Protein AF-A0A225DFT2-F1 (afdb_monomer_lite)

Organism: NCBI:txid1908690

Structure (mmCIF, N/CA/C/O backbone):
data_AF-A0A225DFT2-F1
#
_entry.id   AF-A0A225DFT2-F1
#
loop_
_atom_site.group_PDB
_atom_site.id
_atom_site.type_symbol
_atom_site.label_atom_id
_atom_site.label_alt_id
_atom_site.label_comp_id
_atom_site.label_asym_id
_atom_site.label_entity_id
_atom_site.label_seq_id
_atom_site.pdbx_PDB_ins_code
_atom_site.Cartn_x
_atom_site.Cartn_y
_atom_site.Cartn_z
_atom_site.occupancy
_atom_site.B_iso_or_equiv
_atom_site.auth_seq_id
_atom_site.auth_comp_id
_atom_site.auth_asym_id
_atom_site.auth_atom_id
_atom_site.pdbx_PDB_model_num
ATOM 1 N N . MET A 1 1 ? 4.418 -10.298 25.920 1.00 79.69 1 MET A N 1
ATOM 2 C CA . MET A 1 1 ? 3.046 -10.024 25.432 1.00 79.69 1 MET A CA 1
ATOM 3 C C . MET A 1 1 ? 2.788 -8.530 25.581 1.00 79.69 1 MET A C 1
ATOM 5 O O . MET A 1 1 ? 3.196 -7.982 26.597 1.00 79.69 1 MET A O 1
ATOM 9 N N . VAL A 1 2 ? 2.195 -7.865 24.587 1.00 86.06 2 VAL A N 1
ATOM 10 C CA . VAL A 1 2 ? 1.911 -6.415 24.652 1.00 86.06 2 VAL A CA 1
ATOM 11 C C . VAL A 1 2 ? 0.663 -6.163 25.524 1.00 86.06 2 VAL A C 1
ATOM 13 O O . VAL A 1 2 ? -0.322 -6.884 25.349 1.00 86.06 2 VAL A O 1
ATOM 16 N N . PRO A 1 3 ? 0.660 -5.182 26.450 1.00 94.25 3 PRO A N 1
ATOM 17 C CA . PRO A 1 3 ? -0.501 -4.884 27.296 1.00 94.25 3 PRO A CA 1
ATOM 18 C C . PRO A 1 3 ? -1.740 -4.411 26.515 1.00 94.25 3 PRO A C 1
ATOM 20 O O . PRO A 1 3 ? -1.631 -3.656 25.551 1.00 94.25 3 PRO A O 1
ATOM 23 N N . LYS A 1 4 ? -2.945 -4.772 26.985 1.00 91.56 4 LYS A N 1
ATOM 24 C CA . LYS A 1 4 ? -4.223 -4.345 26.369 1.00 91.56 4 LYS A CA 1
ATOM 25 C C . LYS A 1 4 ? -4.386 -2.822 26.317 1.00 91.56 4 LYS A C 1
ATOM 27 O O . LYS A 1 4 ? -4.905 -2.285 25.342 1.00 91.56 4 LYS A O 1
ATOM 32 N N . GLU A 1 5 ? -3.910 -2.121 27.343 1.00 95.38 5 GLU A N 1
ATOM 33 C CA . GLU A 1 5 ? -3.968 -0.657 27.418 1.00 95.38 5 GLU A CA 1
ATOM 34 C C . GLU A 1 5 ? -3.187 0.017 26.277 1.00 95.38 5 GLU A C 1
ATOM 36 O O . GLU A 1 5 ? -3.595 1.065 25.777 1.00 95.38 5 GLU A O 1
ATOM 41 N N . THR A 1 6 ? -2.099 -0.603 25.808 1.00 95.06 6 THR A N 1
ATOM 42 C CA . THR A 1 6 ? -1.314 -0.098 24.676 1.00 95.06 6 THR A CA 1
ATOM 43 C C . THR A 1 6 ? -2.154 -0.065 23.399 1.00 95.06 6 THR A C 1
ATOM 45 O O . THR A 1 6 ? -2.174 0.951 22.706 1.00 95.06 6 THR A O 1
ATOM 48 N N . PHE A 1 7 ? -2.920 -1.125 23.122 1.00 94.06 7 PHE A N 1
ATOM 49 C CA . PHE A 1 7 ? -3.835 -1.166 21.976 1.00 94.06 7 PHE A CA 1
ATOM 50 C C . PHE A 1 7 ? -5.005 -0.186 22.123 1.00 94.06 7 PHE A C 1
ATOM 52 O O . PHE A 1 7 ? -5.417 0.427 21.137 1.00 94.06 7 PHE A O 1
ATOM 59 N N . ALA A 1 8 ? -5.504 0.032 23.344 1.00 94.88 8 ALA A N 1
ATOM 60 C CA . ALA A 1 8 ? -6.536 1.035 23.605 1.00 94.88 8 ALA A CA 1
ATOM 61 C C . ALA A 1 8 ? -6.032 2.464 23.322 1.00 94.88 8 ALA A C 1
ATOM 63 O O . ALA A 1 8 ? -6.720 3.245 22.665 1.00 94.88 8 ALA A O 1
ATOM 64 N N . LYS A 1 9 ? -4.802 2.796 23.742 1.00 96.50 9 LY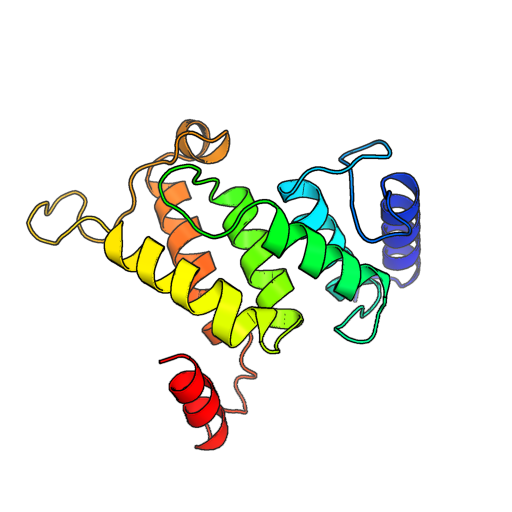S A N 1
ATOM 65 C CA . LYS A 1 9 ? -4.163 4.091 23.443 1.00 96.50 9 LYS A CA 1
ATOM 66 C C . LYS A 1 9 ? -3.913 4.276 21.945 1.00 96.50 9 LYS A C 1
ATOM 68 O O . LYS A 1 9 ? -4.207 5.345 21.419 1.00 96.50 9 LYS A O 1
ATOM 73 N N . ALA A 1 10 ? -3.440 3.236 21.257 1.00 95.88 10 ALA A N 1
ATOM 74 C CA . ALA A 1 10 ? -3.272 3.259 19.803 1.00 95.88 10 ALA A CA 1
ATOM 75 C C . ALA A 1 10 ? -4.611 3.480 19.078 1.00 95.88 10 ALA A C 1
ATOM 77 O O . ALA A 1 10 ? -4.694 4.300 18.169 1.00 95.88 10 ALA A O 1
ATOM 78 N N . SER A 1 11 ? -5.678 2.816 19.530 1.00 96.00 11 SER A N 1
ATOM 79 C CA . SER A 1 11 ? -7.028 2.995 18.980 1.00 96.00 11 SER A CA 1
ATOM 80 C C . SER A 1 11 ? -7.527 4.425 19.172 1.00 96.00 11 SER A C 1
ATOM 82 O O . SER A 1 11 ? -7.991 5.032 18.215 1.00 96.00 11 SER A O 1
ATOM 84 N N . LYS A 1 12 ? -7.340 4.998 20.370 1.00 97.19 12 LYS A N 1
ATOM 85 C CA . LYS A 1 12 ? -7.696 6.394 20.661 1.00 97.19 12 LYS A CA 1
ATOM 86 C C . LYS A 1 12 ? -6.927 7.382 19.780 1.00 97.19 12 LYS A C 1
ATOM 88 O O . LYS A 1 12 ? -7.487 8.387 19.353 1.00 97.19 12 LYS A O 1
ATOM 93 N N . PHE A 1 13 ? -5.652 7.110 19.501 1.00 97.88 13 PHE A N 1
ATOM 94 C CA . PHE A 1 13 ? -4.878 7.918 18.562 1.00 97.88 13 PHE A CA 1
ATOM 95 C C . PHE A 1 13 ? -5.453 7.833 17.143 1.00 97.88 13 PHE A C 1
ATOM 97 O O . PHE A 1 13 ? -5.727 8.869 16.541 1.00 97.88 13 PHE A O 1
ATOM 104 N N . LEU A 1 14 ? -5.722 6.623 16.642 1.00 97.69 14 LEU A N 1
ATOM 105 C CA . LEU A 1 14 ? -6.368 6.422 15.340 1.00 97.69 14 LEU A CA 1
ATOM 106 C C . LEU A 1 14 ? -7.730 7.126 15.267 1.00 97.69 14 LEU A C 1
ATOM 108 O O . LEU A 1 14 ? -8.034 7.747 14.254 1.00 97.69 14 LEU A O 1
ATOM 112 N N . ASP A 1 15 ? -8.509 7.114 16.353 1.00 97.56 15 ASP A N 1
ATOM 113 C CA . ASP A 1 15 ? -9.778 7.842 16.438 1.00 97.56 15 ASP A CA 1
ATOM 114 C C . ASP A 1 15 ? -9.600 9.362 16.323 1.00 97.56 15 ASP A C 1
ATOM 116 O O . ASP A 1 15 ? -10.474 10.043 15.792 1.00 97.56 15 ASP A O 1
ATOM 120 N N . SER A 1 16 ? -8.473 9.898 16.800 1.00 98.00 16 SER A N 1
ATOM 121 C CA . SER A 1 16 ? -8.189 11.338 16.785 1.00 98.00 16 SER A CA 1
ATOM 122 C C . SER A 1 16 ? -7.697 11.868 15.437 1.00 98.00 16 SER A C 1
ATOM 124 O O . SER A 1 16 ? -7.794 13.067 15.187 1.00 98.00 16 SER A O 1
ATOM 126 N N . VAL A 1 17 ? -7.185 10.994 14.564 1.00 98.31 17 VAL A N 1
ATOM 127 C CA . VAL A 1 17 ? -6.653 11.368 13.239 1.00 98.31 17 VAL A CA 1
ATOM 128 C C . VAL A 1 17 ? -7.513 10.860 12.077 1.00 98.31 17 VAL A C 1
ATOM 130 O O . VAL A 1 17 ? -7.177 11.098 10.913 1.00 98.31 17 VAL A O 1
ATOM 133 N N . GLN A 1 18 ? -8.621 10.167 12.363 1.00 97.81 18 GLN A N 1
ATOM 134 C CA . GLN A 1 18 ? -9.507 9.633 11.331 1.00 97.81 18 GLN A CA 1
ATOM 135 C C . GLN A 1 18 ? -10.489 10.671 10.776 1.00 97.81 18 GLN A C 1
ATOM 137 O O . GLN A 1 18 ? -10.926 11.597 11.457 1.00 97.81 18 GLN A O 1
ATOM 142 N N . THR A 1 19 ? -10.918 10.443 9.540 1.00 97.38 19 THR A N 1
ATOM 143 C CA . THR A 1 19 ? -12.050 11.106 8.887 1.00 97.38 19 THR A CA 1
ATOM 144 C C . THR A 1 19 ? -12.964 10.059 8.240 1.00 97.38 19 THR A C 1
ATOM 146 O O . THR A 1 19 ? -12.718 8.849 8.315 1.00 97.38 19 THR A O 1
ATOM 149 N N . GLY A 1 20 ? -14.085 10.495 7.657 1.00 93.06 20 GLY A N 1
ATOM 150 C CA . GLY A 1 20 ? -14.980 9.602 6.914 1.00 93.06 20 GLY A CA 1
ATOM 151 C C . GLY A 1 20 ? -15.636 8.501 7.759 1.00 93.06 20 GLY A C 1
ATOM 152 O O . GLY A 1 20 ? -16.033 7.481 7.197 1.00 93.06 20 GLY A O 1
ATOM 153 N N . SER A 1 21 ? -15.766 8.712 9.074 1.00 92.38 21 SER A N 1
ATOM 154 C CA . SER A 1 21 ? -16.238 7.716 10.053 1.00 92.38 21 SER A CA 1
ATOM 155 C C . SER A 1 21 ? -15.292 6.518 10.213 1.00 92.38 21 SER A C 1
ATOM 157 O O . SER A 1 21 ? -15.734 5.382 10.355 1.00 92.38 21 SER A O 1
ATOM 159 N N . GLY A 1 22 ? -13.981 6.775 10.173 1.00 92.94 22 GLY A N 1
ATOM 160 C CA . GLY A 1 22 ? -12.936 5.774 10.409 1.00 92.94 22 GLY A CA 1
ATOM 161 C C . GLY A 1 22 ? -12.425 5.051 9.175 1.00 92.94 22 GLY A C 1
ATOM 162 O O . GLY A 1 22 ? -11.642 4.110 9.291 1.00 92.94 22 GLY A O 1
ATOM 163 N N . SER A 1 23 ? -12.831 5.507 7.992 1.00 96.94 23 SER 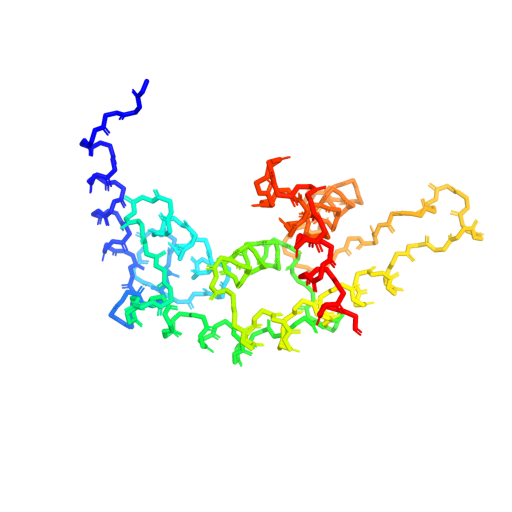A N 1
ATOM 164 C CA . SER A 1 23 ? -12.380 4.952 6.717 1.00 96.94 23 SER A CA 1
ATOM 165 C C . SER A 1 23 ? -11.101 5.589 6.176 1.00 96.94 23 SER A C 1
ATOM 167 O O . SER A 1 23 ? -10.522 5.063 5.235 1.00 96.94 23 SER A O 1
ATOM 169 N N . GLN A 1 24 ? -10.703 6.753 6.691 1.00 98.00 24 GLN A N 1
ATOM 170 C CA . GLN A 1 24 ? -9.598 7.563 6.167 1.00 98.00 24 GLN A CA 1
ATOM 171 C C . GLN A 1 24 ? -8.794 8.156 7.321 1.00 98.00 24 GLN A C 1
ATOM 173 O O . GLN A 1 24 ? -9.356 8.380 8.392 1.00 98.00 24 GLN A O 1
ATOM 178 N N . TYR A 1 25 ? -7.497 8.390 7.112 1.00 98.38 25 TYR A N 1
ATOM 179 C CA . TYR A 1 25 ? -6.578 8.772 8.189 1.00 98.38 25 TYR A CA 1
ATOM 180 C C . TYR A 1 25 ? -5.586 9.866 7.766 1.00 98.38 25 TYR A C 1
ATOM 182 O O . TYR A 1 25 ? -5.116 9.901 6.623 1.00 98.38 25 TYR A O 1
ATOM 190 N N . GLY A 1 26 ? -5.272 10.749 8.719 1.00 97.69 26 GLY A N 1
ATOM 191 C CA . GLY A 1 26 ? -4.177 11.721 8.682 1.00 97.69 26 GLY A CA 1
ATOM 192 C C . GLY A 1 26 ? -2.997 11.310 9.575 1.00 97.69 26 GLY A C 1
ATOM 193 O O . GLY A 1 26 ? -2.984 10.218 10.139 1.00 97.69 26 GLY A O 1
ATOM 194 N N . TYR A 1 27 ? -1.975 12.171 9.670 1.00 96.12 27 TYR A N 1
ATOM 195 C CA . TYR A 1 27 ? -0.710 11.831 10.344 1.00 96.12 27 TYR A CA 1
ATOM 196 C C . TYR A 1 27 ? -0.773 12.098 11.847 1.00 96.12 27 TYR A C 1
ATOM 198 O O . TYR A 1 27 ? -0.621 11.187 12.650 1.00 96.12 27 TYR A O 1
ATOM 206 N N . ASN A 1 28 ? -1.007 13.355 12.223 1.00 96.12 28 ASN A N 1
ATOM 207 C CA . ASN A 1 28 ? -1.096 13.829 13.607 1.00 96.12 28 ASN A CA 1
ATOM 208 C C . ASN A 1 28 ? -2.341 14.701 13.855 1.00 96.12 28 ASN A C 1
ATOM 210 O O . ASN A 1 28 ? -2.516 15.249 14.940 1.00 96.12 28 ASN A O 1
ATOM 214 N N . SER A 1 29 ? -3.193 14.831 12.844 1.00 96.50 29 SER A N 1
ATOM 215 C CA . SER A 1 29 ? -4.460 15.548 12.866 1.00 96.50 29 SER A CA 1
ATOM 216 C C . SER A 1 29 ? -5.449 14.836 11.936 1.00 96.50 29 SER A C 1
ATOM 218 O O . SER A 1 29 ? -5.020 14.036 11.092 1.00 96.50 29 SER A O 1
ATOM 220 N N . PRO A 1 30 ? -6.764 15.085 12.080 1.00 97.25 30 PRO A N 1
ATOM 221 C CA . PRO A 1 30 ? -7.759 14.552 11.161 1.00 97.25 30 PRO A CA 1
ATOM 222 C C . PRO A 1 30 ? -7.407 14.871 9.707 1.00 97.25 30 PRO A C 1
ATOM 224 O O . PRO A 1 30 ? -7.181 16.026 9.349 1.00 97.25 30 PRO A O 1
ATOM 227 N N . GLY A 1 31 ? -7.375 13.848 8.858 1.00 94.56 31 GLY A N 1
ATOM 228 C CA . GLY A 1 31 ? -7.079 14.011 7.441 1.00 94.56 31 GLY A CA 1
ATOM 229 C C . GLY A 1 31 ? -7.400 12.770 6.620 1.00 94.56 31 GLY A C 1
ATOM 230 O O . GLY A 1 31 ? -7.924 11.778 7.133 1.00 94.56 31 GLY A O 1
ATOM 231 N N . ALA A 1 32 ? -7.095 12.854 5.329 1.00 94.81 32 ALA A N 1
ATOM 232 C CA . ALA A 1 32 ? -7.288 11.772 4.378 1.00 94.81 32 ALA A CA 1
ATOM 233 C C . ALA A 1 32 ? -6.216 11.830 3.286 1.00 94.81 32 ALA A C 1
ATOM 235 O O . ALA A 1 32 ? -6.351 12.554 2.302 1.00 94.81 32 ALA A O 1
ATOM 236 N N . THR A 1 33 ? -5.141 11.057 3.447 1.00 95.12 33 THR A N 1
ATOM 237 C CA . THR A 1 33 ? -4.214 10.772 2.338 1.00 95.12 33 THR A CA 1
ATOM 238 C C . THR A 1 33 ? -4.266 9.286 1.995 1.00 95.12 33 THR A C 1
ATOM 240 O O . THR A 1 33 ? -4.553 8.481 2.885 1.00 95.12 33 THR A O 1
ATOM 243 N N . PRO A 1 34 ? -4.019 8.875 0.738 1.00 94.75 34 PRO A N 1
ATOM 244 C CA . PRO A 1 34 ? -4.021 7.456 0.365 1.00 94.75 34 PRO A CA 1
ATOM 245 C C . PRO A 1 34 ? -3.060 6.625 1.220 1.00 94.75 34 PRO A C 1
ATOM 247 O O . PRO A 1 34 ? -3.462 5.624 1.811 1.00 94.75 34 PRO A O 1
ATOM 250 N N . THR A 1 35 ? -1.824 7.103 1.373 1.00 95.94 35 THR A N 1
ATOM 251 C CA . THR A 1 35 ? -0.767 6.480 2.179 1.00 95.94 35 THR A CA 1
ATOM 252 C C . THR A 1 35 ? -1.161 6.314 3.636 1.00 95.94 35 THR A C 1
ATOM 254 O O . THR A 1 35 ? -1.130 5.201 4.155 1.00 95.94 35 THR A O 1
ATOM 257 N N . LEU A 1 36 ? -1.577 7.392 4.304 1.00 97.44 36 LEU A N 1
ATOM 258 C CA . LEU A 1 36 ? -1.909 7.316 5.726 1.00 97.44 36 LEU A CA 1
ATOM 259 C C . LEU A 1 36 ? -3.214 6.569 5.962 1.00 97.44 36 LEU A C 1
ATOM 261 O O . LEU A 1 36 ? -3.345 5.901 6.980 1.00 97.44 36 LEU A O 1
ATOM 265 N N . THR A 1 37 ? -4.137 6.594 4.999 1.00 98.19 37 THR A N 1
ATOM 266 C CA . THR A 1 37 ? -5.335 5.755 5.044 1.00 98.19 37 THR A CA 1
ATOM 267 C C . THR A 1 37 ? -4.975 4.273 4.994 1.00 98.19 37 THR A C 1
ATOM 269 O O . THR A 1 37 ? -5.451 3.524 5.840 1.00 98.19 37 THR A O 1
ATOM 272 N N . ALA A 1 38 ? -4.094 3.845 4.085 1.00 97.94 38 ALA A N 1
ATOM 273 C CA . ALA A 1 38 ? -3.628 2.458 4.047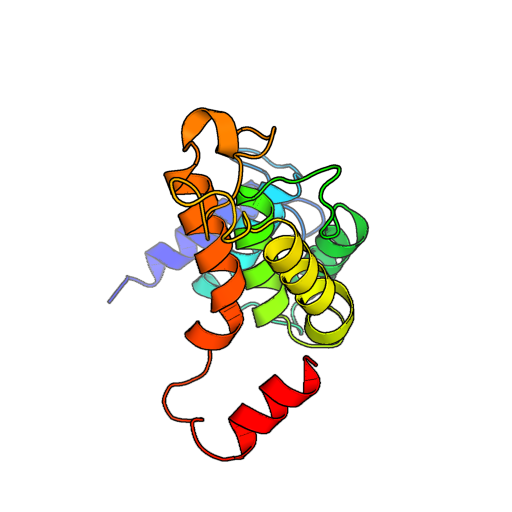 1.00 97.94 38 ALA A CA 1
ATOM 274 C C . ALA A 1 38 ? -2.917 2.054 5.354 1.00 97.94 38 ALA A C 1
ATOM 276 O O . ALA A 1 38 ? -3.221 1.009 5.926 1.00 97.94 38 ALA A O 1
ATOM 277 N N . VAL A 1 39 ? -2.034 2.909 5.882 1.00 98.00 39 VAL A N 1
ATOM 278 C CA . VAL A 1 39 ? -1.359 2.669 7.172 1.00 98.00 39 VAL A CA 1
ATOM 279 C C . VAL A 1 39 ? -2.368 2.565 8.320 1.00 98.00 39 VAL A C 1
ATOM 281 O O . VAL A 1 39 ? -2.326 1.609 9.091 1.00 98.00 39 VAL A O 1
ATOM 284 N N . GLY A 1 40 ? -3.305 3.509 8.424 1.00 98.12 40 GLY A N 1
ATOM 285 C CA . GLY A 1 40 ? -4.314 3.541 9.481 1.00 98.12 40 GLY A CA 1
ATOM 286 C C . GLY A 1 40 ? -5.234 2.321 9.454 1.00 98.12 40 GLY A C 1
ATOM 287 O O . GLY A 1 40 ? -5.482 1.721 10.498 1.00 98.12 40 GLY A O 1
ATOM 288 N N . LEU A 1 41 ? -5.673 1.890 8.268 1.00 98.31 41 LEU A N 1
ATOM 289 C CA . LEU A 1 41 ? -6.465 0.667 8.100 1.00 98.31 41 LEU A CA 1
ATOM 290 C C . LEU A 1 41 ? -5.676 -0.586 8.499 1.00 98.31 41 LEU A C 1
ATOM 292 O O . LEU A 1 41 ? -6.215 -1.448 9.193 1.00 98.31 41 LEU A O 1
ATOM 296 N N . LEU A 1 42 ? -4.390 -0.665 8.147 1.00 97.69 42 LEU A N 1
ATOM 297 C CA . LEU A 1 42 ? -3.530 -1.763 8.587 1.00 97.69 42 LEU A CA 1
ATOM 298 C C . LEU A 1 42 ? -3.368 -1.773 10.116 1.00 97.69 42 LEU A C 1
ATOM 300 O O . LEU A 1 42 ? -3.442 -2.828 10.747 1.00 97.69 42 LEU A O 1
ATOM 304 N N . CYS A 1 43 ? -3.220 -0.602 10.742 1.00 97.44 43 CYS A N 1
ATOM 305 C CA . CYS A 1 43 ? -3.218 -0.495 12.199 1.00 97.44 43 CYS A CA 1
ATOM 306 C C . CYS A 1 43 ? -4.545 -0.969 12.807 1.00 97.44 43 CYS A C 1
ATOM 308 O O . CYS A 1 43 ? -4.520 -1.679 13.809 1.00 97.44 43 CYS A O 1
ATOM 310 N N . ARG A 1 44 ? -5.697 -0.635 12.208 1.00 97.56 44 ARG A N 1
ATOM 311 C CA . ARG A 1 44 ? -7.013 -1.122 12.659 1.00 97.56 44 ARG A CA 1
ATOM 312 C C . ARG A 1 44 ? -7.156 -2.635 12.541 1.00 97.56 44 ARG A C 1
ATOM 314 O O . ARG A 1 44 ? -7.723 -3.254 13.441 1.00 97.56 44 ARG A O 1
ATOM 321 N N . TYR A 1 45 ? -6.622 -3.235 11.479 1.00 95.62 45 TYR A N 1
ATOM 322 C CA . TYR A 1 45 ? -6.566 -4.689 11.343 1.00 95.62 45 TYR A CA 1
ATOM 323 C C . TYR A 1 45 ? -5.819 -5.312 12.532 1.00 95.62 45 TYR A C 1
ATOM 325 O O . TYR A 1 45 ? -6.391 -6.108 13.273 1.00 95.62 45 TYR A O 1
ATOM 333 N N . TYR A 1 46 ? -4.583 -4.875 12.800 1.00 93.00 46 TYR A N 1
ATOM 334 C CA . TYR A 1 46 ? -3.766 -5.457 13.872 1.00 93.00 46 TYR A CA 1
ATOM 335 C C . TYR A 1 46 ? -4.242 -5.115 15.292 1.00 93.00 46 TYR A C 1
ATOM 337 O O . TYR A 1 46 ? -4.173 -5.962 16.179 1.00 93.00 46 TYR A O 1
ATOM 345 N N . ALA A 1 47 ? -4.693 -3.882 15.538 1.00 92.19 47 ALA A N 1
ATOM 346 C CA . ALA A 1 47 ? -5.030 -3.405 16.881 1.00 92.19 47 ALA A CA 1
ATOM 347 C C . ALA A 1 47 ? -6.485 -3.676 17.283 1.00 92.19 47 ALA A C 1
ATOM 349 O O . ALA A 1 47 ? -6.770 -3.853 18.467 1.00 92.19 47 ALA A O 1
ATOM 350 N N . ASN A 1 48 ? -7.408 -3.677 16.317 1.00 93.88 48 ASN A N 1
ATOM 351 C CA . ASN A 1 48 ? -8.844 -3.796 16.565 1.00 93.88 48 ASN A CA 1
ATOM 352 C C . ASN A 1 48 ? -9.477 -5.032 15.915 1.00 93.88 48 ASN A C 1
ATOM 354 O O . ASN A 1 48 ? -10.671 -5.250 16.110 1.00 93.88 48 ASN A O 1
ATOM 358 N N . GLY A 1 49 ? -8.722 -5.821 15.144 1.00 93.06 49 GLY A N 1
ATOM 359 C CA . GLY A 1 49 ? -9.262 -6.979 14.430 1.00 93.06 49 GLY A CA 1
ATOM 360 C C . GLY A 1 49 ? -10.253 -6.590 13.333 1.00 93.06 49 GLY A C 1
ATOM 361 O O . GLY A 1 49 ? -11.172 -7.352 13.040 1.00 93.06 49 GLY A O 1
ATOM 362 N N . TRP A 1 50 ? -10.133 -5.383 12.766 1.00 95.62 50 TRP A N 1
ATOM 363 C CA . TRP A 1 50 ? -11.002 -4.972 11.663 1.00 95.62 50 TRP A CA 1
ATOM 364 C C . TRP A 1 50 ? -10.763 -5.862 10.446 1.00 95.62 50 TRP A C 1
ATOM 366 O O . TRP A 1 50 ? -9.623 -6.087 10.068 1.00 95.62 50 TRP A O 1
ATOM 376 N N . GLY A 1 51 ? -11.841 -6.306 9.808 1.00 93.69 51 GLY A N 1
ATOM 377 C CA . GLY A 1 51 ? -11.805 -7.080 8.569 1.00 93.69 51 GLY A CA 1
ATOM 378 C C . GLY A 1 51 ? -12.916 -6.643 7.611 1.00 93.69 51 GLY A C 1
ATOM 379 O O . GLY A 1 51 ? -13.504 -5.577 7.821 1.00 93.69 51 GLY A O 1
ATOM 380 N N . PRO A 1 52 ? -13.257 -7.463 6.602 1.00 94.00 52 PRO A N 1
ATOM 381 C CA . PRO A 1 52 ? -14.206 -7.090 5.547 1.00 94.00 52 PRO A CA 1
ATOM 382 C C . PRO A 1 52 ? -15.592 -6.661 6.040 1.00 94.00 52 PRO A C 1
ATOM 384 O O . PRO A 1 52 ? -16.219 -5.775 5.468 1.00 94.00 52 PRO A O 1
ATOM 387 N N . ASN A 1 53 ? -16.044 -7.229 7.160 1.00 95.00 53 ASN A N 1
ATOM 388 C CA . ASN A 1 53 ? -17.344 -6.918 7.759 1.00 95.00 53 ASN A CA 1
ATOM 389 C C . ASN A 1 53 ? -17.365 -5.590 8.537 1.00 95.00 53 ASN A C 1
ATOM 391 O O . ASN A 1 53 ? -18.424 -5.170 9.001 1.00 95.00 53 ASN A O 1
ATOM 395 N N . ASN A 1 54 ? -16.216 -4.932 8.730 1.00 97.31 54 ASN A N 1
ATOM 396 C CA . ASN A 1 54 ? -16.169 -3.627 9.377 1.00 97.31 54 ASN A CA 1
ATOM 397 C C . ASN A 1 54 ? -16.485 -2.518 8.347 1.00 97.31 54 ASN A C 1
ATOM 399 O O . ASN A 1 54 ? -15.747 -2.379 7.369 1.00 97.31 54 ASN A O 1
ATOM 403 N N . PRO A 1 55 ? -17.510 -1.670 8.568 1.00 97.38 55 PRO A N 1
ATOM 404 C CA . PRO A 1 55 ? -17.887 -0.625 7.611 1.00 97.38 55 PRO A CA 1
ATOM 405 C C . PRO A 1 55 ? -16.779 0.398 7.322 1.00 97.38 55 PRO A C 1
ATOM 407 O O . PRO A 1 55 ? -16.660 0.877 6.194 1.00 97.38 55 PRO A O 1
ATOM 410 N N . GLY A 1 56 ? -15.956 0.726 8.324 1.00 97.06 56 GLY A N 1
ATOM 411 C CA . GLY A 1 56 ? -14.807 1.619 8.171 1.00 97.06 56 GLY A CA 1
ATOM 412 C C . GLY A 1 56 ? -13.729 1.003 7.282 1.00 97.06 56 GLY A C 1
ATOM 413 O O . GLY A 1 56 ? -13.223 1.678 6.386 1.00 97.06 56 GLY A O 1
ATOM 414 N N . MET A 1 57 ? -13.448 -0.292 7.466 1.00 98.06 57 MET A N 1
ATOM 415 C CA . MET A 1 57 ? -12.532 -1.047 6.606 1.00 98.06 57 MET A CA 1
ATOM 416 C C . MET A 1 57 ? -13.032 -1.101 5.159 1.00 98.06 57 MET A C 1
ATOM 418 O O . MET A 1 57 ? -12.302 -0.703 4.256 1.00 98.06 57 MET A O 1
ATOM 422 N N . ALA A 1 58 ? -14.284 -1.513 4.936 1.00 97.75 58 ALA A N 1
ATOM 423 C CA . ALA A 1 58 ? -14.856 -1.630 3.592 1.00 97.75 58 ALA A CA 1
ATOM 424 C C . ALA A 1 58 ? -14.871 -0.289 2.844 1.00 97.75 58 ALA A C 1
ATOM 426 O O . ALA A 1 58 ? -14.437 -0.193 1.695 1.00 97.75 58 ALA A O 1
ATOM 427 N N . LYS A 1 59 ? -15.294 0.787 3.517 1.00 97.94 59 LYS A N 1
ATOM 428 C CA . LYS A 1 59 ? -15.276 2.136 2.938 1.00 97.94 59 LYS A CA 1
ATOM 429 C C . LYS A 1 59 ? -13.851 2.632 2.676 1.00 97.94 59 LYS A C 1
ATOM 431 O O . LYS A 1 59 ? -13.615 3.309 1.676 1.00 97.94 59 LYS A O 1
ATOM 436 N N . GLY A 1 60 ? -12.909 2.303 3.558 1.00 97.81 60 GLY A N 1
ATOM 437 C CA . GLY A 1 60 ? -11.500 2.649 3.405 1.00 97.81 60 GLY A CA 1
ATOM 438 C C . GLY A 1 60 ? -10.864 1.953 2.205 1.00 97.81 60 GLY A C 1
ATOM 439 O O . GLY A 1 60 ? -10.252 2.613 1.371 1.00 97.81 60 GLY A O 1
ATOM 440 N N . VAL A 1 61 ? -11.097 0.651 2.051 1.00 97.75 61 VAL A N 1
ATOM 441 C CA . VAL A 1 61 ? -10.681 -0.131 0.878 1.00 97.75 61 VAL A CA 1
ATOM 442 C C . VAL A 1 61 ? -11.271 0.432 -0.414 1.00 97.75 61 VAL A C 1
ATOM 444 O O . VAL A 1 61 ? -10.530 0.662 -1.371 1.00 97.75 61 VAL A O 1
ATOM 447 N N . GLY A 1 62 ? -12.565 0.763 -0.424 1.00 96.88 62 GLY A N 1
ATOM 448 C CA . GLY A 1 62 ? -13.191 1.429 -1.567 1.00 96.88 62 GLY A CA 1
ATOM 449 C C . GLY A 1 62 ? -12.522 2.765 -1.912 1.00 96.88 62 GLY A C 1
ATOM 450 O O . GLY A 1 62 ? -12.289 3.062 -3.083 1.00 96.88 62 GLY A O 1
ATOM 451 N N . TYR A 1 63 ? -12.147 3.563 -0.908 1.00 96.69 63 TYR A N 1
ATOM 452 C CA . TYR A 1 63 ? -11.382 4.793 -1.121 1.00 96.69 63 TYR A CA 1
ATOM 453 C C . TYR A 1 63 ? -10.002 4.521 -1.739 1.00 96.69 63 TYR A C 1
ATOM 455 O O . TYR A 1 63 ? -9.631 5.205 -2.692 1.00 96.69 63 TYR A O 1
ATOM 463 N N . LEU A 1 64 ? -9.259 3.515 -1.260 1.00 96.12 64 LEU A N 1
ATOM 464 C CA . LEU A 1 64 ? -7.945 3.159 -1.812 1.00 96.12 64 LEU A CA 1
ATOM 465 C C . LEU A 1 64 ? -8.042 2.763 -3.294 1.00 96.12 64 LEU A C 1
ATOM 467 O O . LEU A 1 64 ? -7.317 3.319 -4.120 1.00 96.12 64 LEU A O 1
ATOM 471 N N . LEU A 1 65 ? -8.985 1.877 -3.633 1.00 95.00 65 LEU A N 1
ATOM 472 C CA . LEU A 1 65 ? -9.197 1.382 -4.999 1.00 95.00 65 LEU A CA 1
ATOM 473 C C . LEU A 1 65 ? -9.647 2.469 -5.980 1.00 95.00 65 LEU A C 1
ATOM 475 O O . LEU A 1 65 ? -9.287 2.421 -7.157 1.00 95.00 65 LEU A O 1
ATOM 479 N N . ASN A 1 66 ? -10.432 3.439 -5.510 1.00 92.06 66 ASN A N 1
ATOM 480 C CA . ASN A 1 66 ? -10.902 4.553 -6.335 1.00 92.06 66 ASN A CA 1
ATOM 481 C C . ASN A 1 66 ? -9.873 5.678 -6.459 1.00 92.06 66 ASN A C 1
ATOM 483 O O . ASN A 1 66 ? -9.943 6.459 -7.405 1.00 92.06 66 ASN A O 1
ATOM 487 N N . THR A 1 67 ? -8.935 5.775 -5.514 1.00 87.31 67 THR A N 1
ATOM 488 C CA . THR A 1 67 ? -7.959 6.862 -5.510 1.00 87.31 67 THR A CA 1
ATOM 489 C C . THR A 1 67 ? -6.755 6.510 -6.367 1.00 87.31 67 THR A C 1
ATOM 491 O O . THR A 1 67 ? -6.573 7.142 -7.404 1.00 87.31 67 THR A O 1
ATOM 494 N N . TRP A 1 68 ? -5.951 5.507 -5.989 1.00 87.62 68 TRP A N 1
ATOM 495 C CA . TRP A 1 68 ? -4.677 5.199 -6.660 1.00 87.62 68 TRP A CA 1
ATOM 496 C C . TRP A 1 68 ? -4.517 3.703 -6.930 1.00 87.62 68 TRP A C 1
ATOM 498 O O . TRP A 1 68 ? -3.906 2.968 -6.158 1.00 87.62 68 TRP A O 1
ATOM 508 N N . LYS A 1 69 ? -5.014 3.261 -8.087 1.00 89.25 69 LYS A N 1
ATOM 509 C CA . LYS A 1 69 ? -4.718 1.917 -8.595 1.00 89.25 69 LYS A CA 1
ATOM 510 C C . LYS A 1 69 ? -3.232 1.768 -8.958 1.00 89.25 69 LYS A C 1
ATOM 512 O O . LYS A 1 69 ? -2.577 2.778 -9.241 1.00 89.25 69 LYS A O 1
ATOM 517 N N . PRO A 1 70 ? -2.697 0.535 -8.986 1.00 92.94 70 PRO A N 1
ATOM 518 C CA . PRO A 1 70 ? -1.321 0.288 -9.403 1.00 92.94 70 PRO A CA 1
ATOM 519 C C . PRO A 1 70 ? -1.086 0.792 -10.833 1.00 92.94 70 PRO A C 1
ATOM 521 O O . PRO A 1 70 ? -1.760 0.363 -11.770 1.00 92.94 70 PRO A O 1
ATOM 524 N N . THR A 1 71 ? -0.167 1.742 -11.004 1.00 91.88 71 THR A N 1
ATOM 525 C CA . THR A 1 71 ? 0.234 2.270 -12.312 1.00 91.88 71 THR A CA 1
ATOM 526 C C . THR A 1 71 ? 1.651 2.852 -12.268 1.00 91.88 71 THR A C 1
ATOM 528 O O . THR A 1 71 ? 1.972 3.602 -11.343 1.00 91.88 71 THR A O 1
ATOM 531 N N . PRO A 1 72 ? 2.498 2.606 -13.290 1.00 87.56 72 PRO A N 1
ATOM 532 C CA . PRO A 1 72 ? 3.826 3.216 -13.364 1.00 87.56 72 PRO A CA 1
ATOM 533 C C . PRO A 1 72 ? 3.791 4.748 -13.417 1.00 87.56 72 PRO A C 1
ATOM 535 O O . PRO A 1 72 ? 4.725 5.401 -12.966 1.00 87.56 72 PRO A O 1
ATOM 538 N N . ALA A 1 73 ? 2.716 5.333 -13.962 1.00 88.00 73 ALA A N 1
ATOM 539 C CA . ALA A 1 73 ? 2.601 6.780 -14.157 1.00 88.00 73 ALA A CA 1
ATOM 540 C C . ALA A 1 73 ? 2.524 7.568 -12.838 1.00 88.00 73 ALA A C 1
ATOM 542 O O . ALA A 1 73 ? 2.776 8.771 -12.817 1.00 88.00 73 ALA A O 1
ATOM 543 N N . ARG A 1 74 ? 2.144 6.902 -11.744 1.00 82.94 74 ARG A N 1
ATOM 544 C CA . ARG A 1 74 ? 2.015 7.506 -10.417 1.00 82.94 74 ARG A CA 1
ATOM 545 C C . ARG A 1 74 ? 2.417 6.500 -9.341 1.00 82.94 74 ARG A C 1
ATOM 547 O O . ARG A 1 74 ? 1.622 6.164 -8.466 1.00 82.94 74 ARG A O 1
ATOM 554 N N . MET A 1 75 ? 3.649 6.011 -9.447 1.00 89.81 75 MET A N 1
ATOM 555 C CA . MET A 1 75 ? 4.205 5.052 -8.499 1.00 89.81 75 MET A CA 1
ATOM 556 C C . MET A 1 75 ? 4.617 5.741 -7.194 1.00 89.81 75 MET A C 1
ATOM 558 O O . MET A 1 75 ? 5.409 6.680 -7.193 1.00 89.81 75 MET A O 1
ATOM 562 N N . ASP A 1 76 ? 4.082 5.235 -6.089 1.00 94.38 76 ASP A N 1
ATOM 563 C CA . ASP A 1 76 ? 4.518 5.528 -4.725 1.00 94.38 76 ASP A CA 1
ATOM 564 C C . ASP A 1 76 ? 4.636 4.176 -4.022 1.00 94.38 76 ASP A C 1
ATOM 566 O O . ASP A 1 76 ? 3.628 3.586 -3.615 1.00 94.38 76 ASP A O 1
ATOM 570 N N . MET A 1 77 ? 5.855 3.629 -3.946 1.00 95.88 77 MET A N 1
ATOM 571 C CA . MET A 1 77 ? 6.028 2.283 -3.395 1.00 95.88 77 MET A CA 1
ATOM 572 C C . MET A 1 77 ? 5.720 2.192 -1.911 1.00 95.88 77 MET A C 1
ATOM 574 O O . MET A 1 77 ? 5.332 1.124 -1.435 1.00 95.88 77 MET A O 1
ATOM 578 N N . TYR A 1 78 ? 5.857 3.296 -1.182 1.00 95.62 78 TYR A N 1
ATOM 579 C CA . TYR A 1 78 ? 5.516 3.322 0.228 1.00 95.62 78 TYR A CA 1
ATOM 580 C C . TYR A 1 78 ? 4.005 3.149 0.404 1.00 95.62 78 TYR A C 1
ATOM 582 O O . TYR A 1 78 ? 3.565 2.279 1.154 1.00 95.62 78 TYR A O 1
ATOM 590 N N . TYR A 1 79 ? 3.201 3.893 -0.358 1.00 96.56 79 TYR A N 1
ATOM 591 C CA . TYR A 1 79 ? 1.757 3.681 -0.435 1.00 96.56 79 TYR A CA 1
ATOM 592 C C . TYR A 1 79 ? 1.400 2.260 -0.889 1.00 96.56 79 TYR A C 1
ATOM 594 O O . TYR A 1 79 ? 0.620 1.578 -0.218 1.00 96.56 79 TYR A O 1
ATOM 602 N N . TYR A 1 80 ? 1.969 1.811 -2.011 1.00 96.69 80 TYR A N 1
ATOM 603 C CA . TYR A 1 80 ? 1.634 0.524 -2.615 1.00 96.69 80 TYR A CA 1
ATOM 604 C C . TYR A 1 80 ? 1.898 -0.652 -1.685 1.00 96.69 80 TYR A C 1
ATOM 606 O O . TYR A 1 80 ? 1.060 -1.551 -1.615 1.00 96.69 80 TYR A O 1
ATOM 614 N N . TYR A 1 81 ? 2.976 -0.628 -0.908 1.00 96.75 81 TYR A N 1
ATOM 615 C CA . TYR A 1 81 ? 3.251 -1.673 0.072 1.00 96.75 81 TYR A CA 1
ATOM 616 C C . TYR A 1 81 ? 2.165 -1.783 1.157 1.00 96.75 81 TYR A C 1
ATOM 618 O O . TYR A 1 81 ? 1.668 -2.877 1.438 1.00 96.75 81 TYR A O 1
ATOM 626 N N . TYR A 1 82 ? 1.747 -0.663 1.756 1.00 97.38 82 TYR A N 1
ATOM 627 C CA . TYR A 1 82 ? 0.698 -0.685 2.784 1.00 97.38 82 TYR A CA 1
ATOM 628 C C . TYR A 1 82 ? -0.676 -1.017 2.205 1.00 97.38 82 TYR A C 1
ATOM 630 O O . TYR A 1 82 ? -1.408 -1.820 2.784 1.00 97.38 82 TYR A O 1
ATOM 638 N N . ALA A 1 83 ? -1.024 -0.440 1.054 1.00 97.19 83 ALA A N 1
ATOM 639 C CA . ALA A 1 83 ? -2.303 -0.704 0.404 1.00 97.19 83 ALA A CA 1
ATOM 640 C C . ALA A 1 83 ? -2.427 -2.174 -0.027 1.00 97.19 83 ALA A C 1
ATOM 642 O O . ALA A 1 83 ? -3.482 -2.772 0.167 1.00 97.19 83 ALA A O 1
ATOM 643 N N . THR A 1 84 ? -1.338 -2.782 -0.512 1.00 97.19 84 THR A N 1
ATOM 644 C CA . THR A 1 84 ? -1.304 -4.210 -0.869 1.00 97.19 84 THR A CA 1
ATOM 645 C C . THR A 1 84 ? -1.591 -5.100 0.337 1.00 97.19 84 THR A C 1
ATOM 647 O O . THR A 1 84 ? -2.380 -6.028 0.215 1.00 97.19 84 THR A O 1
ATOM 650 N N . GLN A 1 85 ? -1.028 -4.805 1.514 1.00 96.69 85 GLN A N 1
ATOM 651 C CA . GLN A 1 85 ? -1.327 -5.568 2.734 1.00 96.69 85 GLN A CA 1
ATOM 652 C C . GLN A 1 85 ? -2.788 -5.428 3.169 1.00 96.69 85 GLN A C 1
ATOM 654 O O . GLN A 1 85 ? -3.429 -6.426 3.487 1.00 96.69 85 GLN A O 1
ATOM 659 N N . VAL A 1 86 ? -3.327 -4.203 3.168 1.00 96.94 86 VAL A N 1
ATOM 660 C CA . VAL A 1 86 ? -4.732 -3.964 3.539 1.00 96.94 86 VAL A CA 1
ATOM 661 C C . VAL A 1 86 ? -5.672 -4.701 2.594 1.00 96.94 86 VAL A C 1
ATOM 663 O O . VAL A 1 86 ? -6.590 -5.366 3.060 1.00 96.94 86 VAL A O 1
ATOM 666 N N . LEU A 1 87 ? -5.434 -4.613 1.285 1.00 96.94 87 LEU A N 1
ATOM 667 C CA . LEU A 1 87 ? -6.273 -5.273 0.290 1.00 96.94 87 LEU A CA 1
ATOM 668 C C . LEU A 1 87 ? -6.143 -6.789 0.351 1.00 96.94 87 LEU A C 1
ATOM 670 O O . LEU A 1 87 ? -7.161 -7.461 0.285 1.00 96.94 87 LEU A O 1
ATOM 674 N N . HIS A 1 88 ? -4.943 -7.323 0.579 1.00 94.81 88 HIS A N 1
ATOM 675 C CA . HIS A 1 88 ? -4.764 -8.749 0.835 1.00 94.81 88 HIS A CA 1
ATOM 676 C C . HIS A 1 88 ? -5.595 -9.211 2.040 1.00 94.81 88 HIS A C 1
ATOM 678 O O . HIS A 1 88 ? -6.375 -10.141 1.915 1.00 94.81 88 HIS A O 1
ATOM 684 N N . PHE A 1 89 ? -5.518 -8.527 3.188 1.00 91.56 89 PHE A N 1
ATOM 685 C CA . PHE A 1 89 ? -6.333 -8.889 4.359 1.00 91.56 89 PHE A CA 1
ATOM 686 C C . PHE A 1 89 ? -7.836 -8.649 4.180 1.00 91.56 89 PHE A C 1
ATOM 688 O O . PHE A 1 89 ? -8.642 -9.228 4.912 1.00 91.56 89 PHE A O 1
ATOM 695 N N . PHE A 1 90 ? -8.220 -7.781 3.246 1.00 94.81 90 PHE A N 1
ATOM 696 C CA . PHE A 1 90 ? -9.613 -7.575 2.873 1.00 94.81 90 PHE A CA 1
ATOM 697 C C . PHE A 1 90 ? -10.151 -8.695 1.969 1.00 94.81 90 PHE A C 1
ATOM 699 O O . PHE A 1 90 ? -11.351 -8.965 1.992 1.00 94.81 90 PHE A O 1
ATOM 706 N N . GLU A 1 91 ? -9.270 -9.377 1.234 1.00 90.06 91 GLU A N 1
ATOM 707 C CA . GLU A 1 91 ? -9.597 -10.451 0.294 1.00 90.06 91 GLU A CA 1
ATOM 708 C C . GLU A 1 91 ? -10.621 -9.999 -0.772 1.00 90.06 91 GLU A C 1
ATOM 710 O O . GLU A 1 91 ? -10.656 -8.835 -1.185 1.00 90.06 91 GLU A O 1
ATOM 715 N N . GLY A 1 92 ? -11.432 -10.929 -1.282 1.00 91.38 92 GLY A N 1
ATOM 716 C CA . GLY A 1 92 ? -12.546 -10.616 -2.170 1.00 91.38 92 GLY A CA 1
ATOM 717 C C . GLY A 1 92 ? -12.124 -10.207 -3.581 1.00 91.38 92 GLY A C 1
ATOM 718 O O . GLY A 1 92 ? -11.021 -10.496 -4.054 1.00 91.38 92 GLY A O 1
ATOM 719 N N . ALA A 1 93 ? -13.042 -9.560 -4.296 1.00 94.81 93 ALA A N 1
ATOM 720 C CA . ALA A 1 93 ? -12.775 -9.111 -5.660 1.00 94.81 93 ALA A CA 1
ATOM 721 C C . ALA A 1 93 ? -11.768 -7.948 -5.678 1.00 94.81 93 ALA A C 1
ATOM 723 O O . ALA A 1 93 ? -10.975 -7.814 -6.608 1.00 94.81 93 ALA A O 1
ATOM 724 N N . GLU A 1 94 ? -11.762 -7.159 -4.613 1.00 95.19 94 GLU A N 1
ATOM 725 C CA . GLU A 1 94 ? -10.850 -6.060 -4.338 1.00 95.19 94 GLU A CA 1
ATOM 726 C C . GLU A 1 94 ? -9.391 -6.524 -4.401 1.00 95.19 94 GLU A C 1
ATOM 728 O O . GLU A 1 94 ? -8.562 -5.898 -5.064 1.00 95.19 94 GLU A O 1
ATOM 733 N N . TRP A 1 95 ? -9.088 -7.662 -3.774 1.00 95.19 95 TRP A N 1
ATOM 734 C CA . TRP A 1 95 ? -7.774 -8.288 -3.849 1.00 95.19 95 TRP A CA 1
ATOM 735 C C . TRP A 1 95 ? -7.551 -9.035 -5.167 1.00 95.19 95 TRP A C 1
ATOM 737 O O . TRP A 1 95 ? -6.628 -8.709 -5.919 1.00 95.19 95 TRP A O 1
ATOM 747 N N . HIS A 1 96 ? -8.391 -10.038 -5.453 1.00 92.56 96 HIS A N 1
ATOM 748 C CA . HIS A 1 96 ? -8.125 -11.019 -6.508 1.00 92.56 96 HIS A CA 1
ATOM 749 C C . HIS A 1 96 ? -8.276 -10.461 -7.924 1.00 92.56 96 HIS A C 1
ATOM 751 O O . HIS A 1 96 ? -7.588 -10.922 -8.830 1.00 92.56 96 HIS A O 1
ATOM 757 N N . ARG A 1 97 ? -9.167 -9.485 -8.126 1.00 93.38 97 ARG A N 1
ATOM 758 C CA . ARG A 1 97 ? -9.461 -8.907 -9.445 1.00 93.38 97 ARG A CA 1
ATOM 759 C C . ARG A 1 97 ? -8.879 -7.507 -9.591 1.00 93.38 97 ARG A C 1
ATOM 761 O O . ARG A 1 97 ? -8.277 -7.210 -10.618 1.00 93.38 97 ARG A O 1
ATOM 768 N N . ASP A 1 98 ? -9.065 -6.647 -8.592 1.00 94.56 98 ASP A N 1
ATOM 769 C CA . ASP A 1 98 ? -8.857 -5.206 -8.778 1.00 94.56 98 ASP A CA 1
ATOM 770 C C . ASP A 1 98 ? -7.447 -4.721 -8.418 1.00 94.56 98 ASP A C 1
ATOM 772 O O . ASP A 1 98 ? -7.021 -3.685 -8.938 1.00 94.56 98 ASP A O 1
ATOM 776 N N . TRP A 1 99 ? -6.721 -5.446 -7.558 1.00 96.38 99 TRP A N 1
ATOM 777 C CA . TRP A 1 99 ? -5.416 -5.005 -7.060 1.00 96.38 99 TRP A CA 1
ATOM 778 C C . TRP A 1 99 ? -4.255 -5.938 -7.385 1.00 96.38 99 TRP A C 1
ATOM 780 O O . TRP A 1 99 ? -3.305 -5.504 -8.037 1.00 96.38 99 TRP A O 1
ATOM 790 N N . ASN A 1 100 ? -4.293 -7.196 -6.929 1.00 95.69 100 ASN A N 1
ATOM 791 C CA . ASN A 1 100 ? -3.120 -8.071 -6.972 1.00 95.69 100 ASN A CA 1
ATOM 792 C C . ASN A 1 100 ? -2.589 -8.309 -8.394 1.00 95.69 100 ASN A C 1
ATOM 794 O O . ASN A 1 100 ? -1.387 -8.121 -8.591 1.00 95.69 100 ASN A O 1
ATOM 798 N N . PRO A 1 101 ? -3.426 -8.634 -9.405 1.00 95.12 101 PRO A N 1
ATOM 799 C CA . PRO A 1 101 ? -2.927 -8.818 -10.766 1.00 95.12 101 PRO A CA 1
ATOM 800 C C . PRO A 1 101 ? -2.247 -7.552 -11.298 1.00 95.12 101 PRO A C 1
ATOM 802 O O . PRO A 1 101 ? -1.120 -7.611 -11.781 1.00 95.12 101 PRO A O 1
ATOM 805 N N . ALA A 1 102 ? -2.877 -6.386 -11.110 1.00 95.81 102 ALA A N 1
ATOM 806 C CA . ALA A 1 102 ? -2.335 -5.105 -11.558 1.00 95.81 102 ALA A CA 1
ATOM 807 C C . ALA A 1 102 ? -1.007 -4.757 -10.866 1.00 95.81 102 ALA A C 1
ATOM 809 O O . ALA A 1 102 ? -0.063 -4.331 -11.530 1.00 95.81 102 ALA A O 1
ATOM 810 N N . MET A 1 103 ? -0.911 -4.962 -9.549 1.00 97.06 103 MET A N 1
ATOM 811 C CA . MET A 1 103 ? 0.307 -4.693 -8.783 1.00 97.06 103 MET A CA 1
ATOM 812 C C . MET A 1 103 ? 1.444 -5.639 -9.177 1.00 97.06 103 MET A C 1
ATOM 814 O O . MET A 1 103 ? 2.553 -5.189 -9.470 1.00 97.06 103 MET A O 1
ATOM 818 N N . ARG A 1 104 ? 1.164 -6.948 -9.214 1.00 96.56 104 ARG A N 1
ATOM 819 C CA . ARG A 1 104 ? 2.130 -7.985 -9.587 1.00 96.56 104 ARG A CA 1
ATOM 820 C C . ARG A 1 104 ? 2.676 -7.732 -10.985 1.00 96.56 104 ARG A C 1
ATOM 822 O O . ARG A 1 104 ? 3.890 -7.663 -11.156 1.00 96.56 104 ARG A O 1
ATOM 829 N N . ASP A 1 105 ? 1.794 -7.582 -11.968 1.00 96.56 105 ASP A N 1
ATOM 830 C CA . ASP A 1 105 ? 2.192 -7.466 -13.370 1.00 96.56 105 ASP A CA 1
ATOM 831 C C . ASP A 1 105 ? 2.960 -6.165 -13.618 1.00 96.56 105 ASP A C 1
ATOM 833 O O . ASP A 1 105 ? 3.949 -6.158 -14.353 1.00 96.56 105 ASP A O 1
ATOM 837 N N . MET A 1 106 ? 2.568 -5.075 -12.948 1.00 97.00 106 MET A N 1
ATOM 838 C CA . MET A 1 106 ? 3.309 -3.817 -12.978 1.00 97.00 106 MET A CA 1
ATOM 839 C C . MET A 1 106 ? 4.732 -3.991 -12.439 1.00 97.00 106 MET A C 1
ATOM 841 O O . MET A 1 106 ? 5.683 -3.616 -13.122 1.00 97.00 106 MET A O 1
ATOM 845 N N . LEU A 1 107 ? 4.899 -4.556 -11.239 1.00 97.50 107 LEU A N 1
ATOM 846 C CA . LEU A 1 107 ? 6.225 -4.714 -10.641 1.00 97.50 107 LEU A CA 1
ATOM 847 C C . LEU A 1 107 ? 7.094 -5.679 -11.449 1.00 97.50 107 LEU A C 1
ATOM 849 O O . LEU A 1 107 ? 8.246 -5.356 -11.717 1.00 97.50 107 LEU A O 1
ATOM 853 N N . VAL A 1 108 ? 6.557 -6.804 -11.923 1.00 97.06 108 VAL A N 1
ATOM 854 C CA . VAL A 1 108 ? 7.307 -7.730 -12.791 1.00 97.06 108 VAL A CA 1
ATOM 855 C C . VAL A 1 108 ? 7.762 -7.032 -14.074 1.00 97.06 108 VAL A C 1
ATOM 857 O O . VAL A 1 108 ? 8.915 -7.172 -14.471 1.00 97.06 108 VAL A O 1
ATOM 860 N N . LYS A 1 109 ? 6.897 -6.222 -14.696 1.00 97.12 109 LYS A N 1
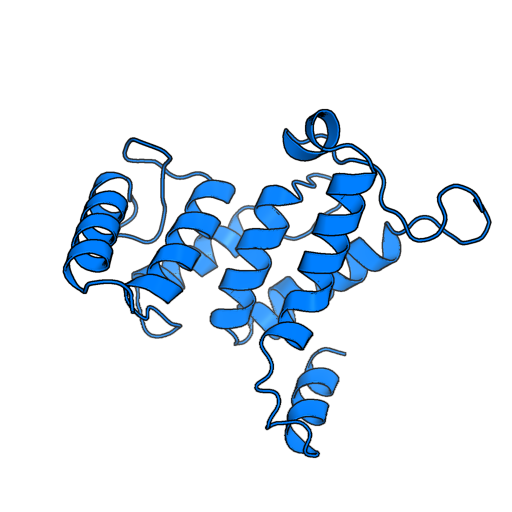ATOM 861 C CA . LYS A 1 109 ? 7.241 -5.472 -15.912 1.00 97.12 109 LYS A CA 1
ATOM 862 C C . LYS A 1 109 ? 8.298 -4.388 -15.678 1.00 97.12 109 LYS A C 1
ATOM 864 O O . LYS A 1 109 ? 9.065 -4.090 -16.588 1.00 97.12 109 LYS A O 1
ATOM 869 N N . LEU A 1 110 ? 8.309 -3.770 -14.498 1.00 96.94 110 LEU A N 1
ATOM 870 C CA . LEU A 1 110 ? 9.266 -2.719 -14.134 1.00 96.94 110 LEU A CA 1
ATOM 871 C C . LEU A 1 110 ? 10.606 -3.264 -13.624 1.00 96.94 110 LEU A C 1
ATOM 873 O O . LEU A 1 110 ? 11.534 -2.479 -13.429 1.00 96.94 110 LEU A O 1
ATOM 877 N N . GLN A 1 111 ? 10.719 -4.575 -13.394 1.00 98.06 111 GLN A N 1
ATOM 878 C CA . GLN A 1 111 ? 11.971 -5.180 -12.964 1.00 98.06 111 GLN A CA 1
ATOM 879 C C . GLN A 1 111 ? 13.037 -5.013 -14.052 1.00 98.06 111 GLN A C 1
ATOM 881 O O . GLN A 1 111 ? 12.795 -5.271 -15.232 1.00 98.06 111 GLN A O 1
ATOM 886 N N . VAL A 1 112 ? 14.236 -4.594 -13.651 1.00 98.06 112 VAL A N 1
ATOM 887 C CA . VAL A 1 112 ? 15.350 -4.404 -14.578 1.00 98.06 112 VAL A CA 1
ATOM 888 C C . VAL A 1 112 ? 15.743 -5.752 -15.210 1.00 98.06 112 VAL A C 1
ATOM 890 O O . VAL A 1 112 ? 16.054 -6.691 -14.469 1.00 98.06 112 VAL A O 1
ATOM 893 N N . PRO A 1 113 ? 15.761 -5.856 -16.555 1.00 96.56 113 PRO A N 1
ATOM 894 C CA . PRO A 1 113 ? 16.065 -7.101 -17.256 1.00 96.56 113 PRO A CA 1
ATOM 895 C C . PRO A 1 113 ? 17.526 -7.556 -17.113 1.00 96.56 113 PRO A C 1
ATOM 897 O O . PRO A 1 113 ? 18.425 -6.794 -16.750 1.00 96.56 113 PRO A O 1
ATOM 900 N N . ALA A 1 114 ? 17.756 -8.834 -17.429 1.00 94.44 114 ALA A N 1
ATOM 901 C CA . ALA A 1 114 ? 19.053 -9.503 -17.299 1.00 94.44 114 ALA A CA 1
ATOM 902 C C . ALA A 1 114 ? 20.147 -8.966 -18.242 1.00 94.44 114 ALA A C 1
ATOM 904 O O . ALA A 1 114 ? 21.332 -9.191 -18.005 1.00 94.44 114 ALA A O 1
ATOM 905 N N . ASP A 1 115 ? 19.767 -8.226 -19.284 1.00 94.44 115 ASP A N 1
ATOM 906 C CA . ASP A 1 115 ? 20.680 -7.554 -20.217 1.00 94.44 115 ASP A CA 1
ATOM 907 C C . ASP A 1 115 ? 21.397 -6.334 -19.601 1.00 94.44 115 ASP A C 1
ATOM 909 O O . ASP A 1 115 ? 22.306 -5.775 -20.217 1.00 94.44 115 ASP A O 1
ATOM 913 N N . LYS A 1 116 ? 21.052 -5.952 -18.361 1.00 92.25 116 LYS A N 1
ATOM 914 C CA . LYS A 1 116 ? 21.770 -4.966 -17.539 1.00 92.25 116 LYS A CA 1
ATOM 915 C C . LYS A 1 116 ? 22.372 -5.642 -16.298 1.00 92.25 116 LYS A C 1
ATOM 917 O O . LYS A 1 116 ? 21.842 -5.463 -15.200 1.00 92.25 116 LYS A O 1
ATOM 922 N N . PRO A 1 117 ? 23.499 -6.374 -16.409 1.00 89.75 117 PRO A N 1
ATOM 923 C CA . PRO A 1 117 ? 23.977 -7.279 -15.358 1.00 89.75 117 PRO A CA 1
ATOM 924 C C . PRO A 1 117 ? 24.148 -6.636 -13.977 1.00 89.75 117 PRO A C 1
ATOM 926 O O . PRO A 1 117 ? 23.787 -7.235 -12.972 1.00 89.75 117 PRO A O 1
ATOM 929 N N . ALA A 1 118 ? 24.639 -5.394 -13.918 1.00 94.12 118 ALA A N 1
ATOM 930 C CA . ALA A 1 118 ? 24.871 -4.686 -12.656 1.00 94.12 118 ALA A CA 1
ATOM 931 C C . ALA A 1 118 ? 23.583 -4.288 -11.909 1.00 94.12 118 ALA A C 1
ATOM 933 O O . ALA A 1 118 ? 23.633 -3.991 -10.719 1.00 94.12 118 ALA A O 1
ATOM 934 N N . LEU A 1 119 ? 22.445 -4.237 -12.608 1.00 96.19 119 LEU A N 1
ATOM 935 C CA . LEU A 1 119 ? 21.160 -3.764 -12.084 1.00 96.19 119 LEU A CA 1
ATOM 936 C C . LEU A 1 119 ? 20.046 -4.814 -12.208 1.00 96.19 119 LEU A C 1
ATOM 938 O O . LEU A 1 119 ? 18.941 -4.577 -11.721 1.00 96.19 119 LEU A O 1
ATOM 942 N N . SER A 1 120 ? 20.318 -5.943 -12.862 1.00 96.69 120 SER A N 1
ATOM 943 C CA . SER A 1 120 ? 19.362 -7.013 -13.134 1.00 96.69 120 SER A CA 1
ATOM 944 C C . SER A 1 120 ? 18.619 -7.437 -11.872 1.00 96.69 120 SER A C 1
ATOM 946 O O . SER A 1 120 ? 19.220 -7.665 -10.823 1.00 96.69 120 SER A O 1
ATOM 948 N N . GLY A 1 121 ? 17.299 -7.559 -11.983 1.00 96.75 121 GLY A N 1
ATOM 949 C CA . GLY A 1 121 ? 16.434 -7.979 -10.885 1.00 96.75 121 GLY A CA 1
ATOM 950 C C . GLY A 1 121 ? 16.060 -6.874 -9.891 1.00 96.75 121 GLY A C 1
ATOM 951 O O . GLY A 1 121 ? 15.251 -7.132 -9.002 1.00 96.75 121 GLY A O 1
ATOM 952 N N . SER A 1 122 ? 16.608 -5.662 -10.032 1.00 98.06 122 SER A N 1
ATOM 953 C CA . SER A 1 122 ? 16.261 -4.499 -9.201 1.00 98.06 122 SER A CA 1
ATOM 954 C C . SER A 1 122 ? 15.119 -3.667 -9.797 1.00 98.06 122 SER A C 1
ATOM 956 O O . SER A 1 122 ? 14.661 -3.929 -10.907 1.00 98.06 122 SER A O 1
ATOM 958 N N . TRP A 1 123 ? 14.691 -2.632 -9.070 1.00 98.00 123 TRP A N 1
ATOM 959 C CA . TRP A 1 123 ? 13.724 -1.635 -9.538 1.00 98.00 123 TRP A CA 1
ATOM 960 C C . TRP A 1 123 ? 14.315 -0.230 -9.475 1.00 98.00 123 TRP A C 1
ATOM 962 O O . TRP A 1 123 ? 15.014 0.117 -8.518 1.00 98.00 123 TRP A O 1
ATOM 972 N N . ASP A 1 124 ? 14.027 0.580 -10.491 1.00 96.94 124 ASP A N 1
ATOM 973 C CA . ASP A 1 124 ? 14.409 1.992 -10.505 1.00 96.94 124 ASP A CA 1
ATOM 974 C C . ASP A 1 124 ? 13.623 2.770 -9.435 1.00 96.94 124 ASP A C 1
ATOM 976 O O . ASP A 1 124 ? 12.418 2.536 -9.298 1.00 96.94 124 ASP A O 1
ATOM 980 N N . PRO A 1 125 ? 14.269 3.676 -8.670 1.00 97.12 125 PRO A N 1
ATOM 981 C CA . PRO A 1 125 ? 13.581 4.481 -7.663 1.00 97.12 125 PRO A CA 1
ATOM 982 C C . PRO A 1 125 ? 12.395 5.245 -8.255 1.00 97.12 125 PRO A C 1
ATOM 984 O O . PRO A 1 125 ? 12.535 5.887 -9.298 1.00 97.12 125 PRO A O 1
ATOM 987 N N . ASP A 1 126 ? 11.244 5.194 -7.583 1.00 95.12 126 ASP A N 1
ATOM 988 C CA . ASP A 1 126 ? 10.092 6.007 -7.973 1.00 95.12 126 ASP A CA 1
ATOM 989 C C . ASP A 1 126 ? 10.332 7.511 -7.748 1.00 95.12 126 ASP A C 1
ATOM 991 O O . ASP A 1 126 ? 11.290 7.933 -7.099 1.00 95.12 126 ASP A O 1
ATOM 995 N N . SER A 1 127 ? 9.452 8.342 -8.308 1.00 94.50 127 SER A N 1
ATOM 996 C CA . SER A 1 127 ? 9.517 9.797 -8.151 1.00 94.50 127 SER A CA 1
ATOM 997 C C . SER A 1 127 ? 8.799 10.312 -6.898 1.00 94.50 127 SER A C 1
ATOM 999 O O . SER A 1 127 ? 8.679 11.527 -6.738 1.00 94.50 127 SER A O 1
ATOM 1001 N N . SER A 1 128 ? 8.244 9.435 -6.052 1.00 93.44 128 SER A N 1
ATOM 1002 C CA . SER A 1 128 ? 7.607 9.848 -4.800 1.00 93.44 128 SER A CA 1
ATOM 1003 C C . SER A 1 128 ? 8.665 10.276 -3.780 1.00 93.44 128 SER A C 1
ATOM 1005 O O . SER A 1 128 ? 9.849 10.393 -4.081 1.00 93.44 128 SER A O 1
ATOM 1007 N N . TRP A 1 129 ? 8.255 10.504 -2.535 1.00 92.69 129 TRP A N 1
ATOM 1008 C CA . TRP A 1 129 ? 9.207 10.721 -1.452 1.00 92.69 129 TRP A CA 1
ATOM 1009 C C . TRP A 1 129 ? 10.130 9.505 -1.238 1.00 92.69 129 TRP A C 1
ATOM 1011 O O . TRP A 1 129 ? 11.295 9.682 -0.890 1.00 92.69 129 TRP A O 1
ATOM 1021 N N . PHE A 1 130 ? 9.652 8.280 -1.478 1.00 94.50 130 PHE A N 1
ATOM 1022 C CA . PHE A 1 130 ? 10.380 7.057 -1.135 1.00 94.50 130 PHE A CA 1
ATOM 1023 C C . PHE A 1 130 ? 11.638 6.843 -1.989 1.00 94.50 130 PHE A C 1
ATOM 1025 O O . PHE A 1 130 ? 12.721 6.629 -1.440 1.00 94.50 130 PHE A O 1
ATOM 1032 N N . GLY A 1 131 ? 11.528 6.945 -3.317 1.00 96.25 131 GLY A N 1
ATOM 1033 C CA . GLY A 1 131 ? 12.641 6.673 -4.229 1.00 96.25 131 GLY A CA 1
ATOM 1034 C C . GLY A 1 131 ? 13.901 7.519 -3.975 1.00 96.25 131 GLY A C 1
ATOM 1035 O O . GLY A 1 131 ? 14.971 6.938 -3.774 1.00 96.25 131 GLY A O 1
ATOM 1036 N N . PRO A 1 132 ? 13.822 8.862 -3.904 1.00 97.12 132 PRO A N 1
ATOM 1037 C CA . PRO A 1 132 ? 14.976 9.721 -3.634 1.00 97.12 132 PRO A CA 1
ATOM 1038 C C . PRO A 1 132 ? 15.619 9.501 -2.257 1.00 97.12 132 PRO A C 1
ATOM 1040 O O . PRO A 1 132 ? 16.815 9.734 -2.110 1.00 97.12 132 PRO A O 1
ATOM 1043 N N . HIS A 1 133 ? 14.854 9.054 -1.253 1.00 97.12 133 HIS A N 1
ATOM 1044 C CA . HIS A 1 133 ? 15.346 8.893 0.123 1.00 97.12 133 HIS A CA 1
ATOM 1045 C C . HIS A 1 133 ? 15.893 7.490 0.407 1.00 97.12 133 HIS A C 1
ATOM 1047 O O . HIS A 1 133 ? 16.814 7.341 1.208 1.00 97.12 133 HIS A O 1
ATOM 1053 N N . CYS A 1 134 ? 15.340 6.455 -0.229 1.00 96.50 134 CYS A N 1
ATOM 1054 C CA . CYS A 1 134 ? 15.725 5.062 0.015 1.00 96.50 134 CYS A CA 1
ATOM 1055 C C . CYS A 1 134 ? 16.530 4.439 -1.140 1.00 96.50 134 CYS A C 1
ATOM 1057 O O . CYS A 1 134 ? 17.119 3.364 -0.981 1.00 96.50 134 CYS A O 1
ATOM 1059 N N . GLY A 1 135 ? 16.585 5.114 -2.292 1.00 97.38 135 GLY A N 1
ATOM 1060 C CA . GLY A 1 135 ? 17.347 4.707 -3.465 1.00 97.38 135 GLY A CA 1
ATOM 1061 C C . GLY A 1 135 ? 16.922 3.353 -4.035 1.00 97.38 135 GLY A C 1
ATOM 1062 O O . GLY A 1 135 ? 15.896 2.773 -3.676 1.00 97.38 135 GLY A O 1
ATOM 1063 N N . ARG A 1 136 ? 17.752 2.813 -4.934 1.00 97.44 136 ARG A N 1
ATOM 1064 C CA . ARG A 1 136 ? 17.482 1.538 -5.620 1.00 97.44 136 ARG A CA 1
ATOM 1065 C C . ARG A 1 136 ? 17.353 0.367 -4.650 1.00 97.44 136 ARG A C 1
ATOM 1067 O O . ARG A 1 136 ? 16.529 -0.516 -4.873 1.00 97.44 136 ARG A O 1
ATOM 1074 N N . LEU A 1 137 ? 18.156 0.353 -3.584 1.00 97.25 137 LEU A N 1
ATOM 1075 C CA . LEU A 1 137 ? 18.100 -0.708 -2.580 1.00 97.25 137 LEU A CA 1
ATOM 1076 C C . LEU A 1 137 ? 16.737 -0.715 -1.883 1.00 97.25 137 LEU A C 1
ATOM 1078 O O . LEU A 1 137 ? 16.069 -1.744 -1.874 1.00 97.25 137 LEU A O 1
ATOM 1082 N N . GLY A 1 138 ? 16.290 0.436 -1.371 1.00 97.31 138 GLY A N 1
ATOM 1083 C CA . GLY A 1 138 ? 14.983 0.551 -0.732 1.00 97.31 138 GLY A CA 1
ATOM 1084 C C . GLY A 1 138 ? 13.831 0.253 -1.686 1.00 97.31 138 GLY A C 1
ATOM 1085 O O . GLY A 1 138 ? 12.931 -0.503 -1.327 1.00 97.31 138 GLY A O 1
ATOM 1086 N N . GLN A 1 139 ? 13.898 0.766 -2.918 1.00 97.81 139 GLN A N 1
ATOM 1087 C CA . GLN A 1 139 ? 12.937 0.458 -3.979 1.00 97.81 139 GLN A CA 1
ATOM 1088 C C . GLN A 1 139 ? 12.821 -1.049 -4.226 1.00 97.81 139 GLN A C 1
ATOM 1090 O O . GLN A 1 139 ? 11.719 -1.594 -4.288 1.00 97.81 139 GLN A O 1
ATOM 1095 N N . THR A 1 140 ? 13.961 -1.728 -4.345 1.00 98.06 140 THR A N 1
ATOM 1096 C CA . THR A 1 140 ? 14.022 -3.168 -4.606 1.00 98.06 140 THR A CA 1
ATOM 1097 C C . THR A 1 140 ? 13.454 -3.951 -3.430 1.00 98.06 140 THR A C 1
ATOM 1099 O O . THR A 1 140 ? 12.581 -4.790 -3.630 1.00 98.06 140 THR A O 1
ATOM 1102 N N . CYS A 1 141 ? 13.867 -3.628 -2.200 1.00 97.69 141 CYS A N 1
ATOM 1103 C CA . CYS A 1 141 ? 13.318 -4.248 -0.997 1.00 97.69 141 CYS A CA 1
ATOM 1104 C C . CYS A 1 141 ? 11.799 -4.071 -0.920 1.00 97.69 141 CYS A C 1
ATOM 1106 O O . CYS A 1 141 ? 11.087 -5.046 -0.717 1.00 97.69 141 CYS A O 1
ATOM 1108 N N . MET A 1 142 ? 11.283 -2.858 -1.131 1.00 97.00 142 MET A N 1
ATOM 1109 C CA . MET A 1 142 ? 9.846 -2.596 -1.041 1.00 97.00 142 MET A CA 1
ATOM 1110 C C . MET A 1 142 ? 9.052 -3.296 -2.151 1.00 97.00 142 MET A C 1
ATOM 1112 O O . MET A 1 142 ? 7.953 -3.789 -1.905 1.00 97.00 142 MET A O 1
ATOM 1116 N N . SER A 1 143 ? 9.616 -3.395 -3.358 1.00 97.75 143 SER A N 1
ATOM 1117 C CA . SER A 1 143 ? 9.004 -4.124 -4.478 1.00 97.75 143 SER A CA 1
ATOM 1118 C C . SER A 1 143 ? 8.911 -5.619 -4.179 1.00 97.75 143 SER A C 1
ATOM 1120 O O . SER A 1 143 ? 7.849 -6.213 -4.351 1.00 97.75 143 SER A O 1
ATOM 1122 N N . LEU A 1 144 ? 9.981 -6.213 -3.641 1.00 97.25 144 LEU A N 1
ATOM 1123 C CA . LEU A 1 144 ? 9.989 -7.611 -3.202 1.00 97.25 144 LEU A CA 1
ATOM 1124 C C . LEU A 1 144 ? 9.004 -7.853 -2.053 1.00 97.25 144 LEU A C 1
ATOM 1126 O O . LEU A 1 144 ? 8.184 -8.761 -2.147 1.00 97.25 144 LEU A O 1
ATOM 1130 N N . LEU A 1 145 ? 9.022 -7.000 -1.021 1.00 96.12 145 LEU A N 1
ATOM 1131 C CA . LEU A 1 145 ? 8.091 -7.063 0.112 1.00 96.12 145 LEU A CA 1
ATOM 1132 C C . LEU A 1 145 ? 6.623 -6.953 -0.334 1.00 96.12 145 LEU A C 1
ATOM 1134 O O . LEU A 1 145 ? 5.740 -7.569 0.254 1.00 96.12 145 LEU A O 1
ATOM 1138 N N . THR A 1 146 ? 6.358 -6.177 -1.384 1.00 96.75 146 THR A N 1
ATOM 1139 C CA . THR A 1 146 ? 5.019 -6.043 -1.970 1.00 96.75 146 THR A CA 1
ATOM 1140 C C . THR A 1 146 ? 4.624 -7.301 -2.750 1.00 96.75 146 THR A C 1
ATOM 1142 O O . THR A 1 146 ? 3.501 -7.780 -2.608 1.00 96.75 146 THR A O 1
ATOM 1145 N N . LEU A 1 147 ? 5.546 -7.879 -3.529 1.00 96.44 147 LEU A N 1
ATOM 1146 C CA . LEU A 1 147 ? 5.321 -9.128 -4.265 1.00 96.44 147 LEU A CA 1
ATOM 1147 C C . LEU A 1 147 ? 5.157 -10.348 -3.345 1.00 96.44 147 LEU A C 1
ATOM 1149 O O . LEU A 1 147 ? 4.495 -11.309 -3.735 1.00 96.44 147 LEU A O 1
ATOM 1153 N N . GLU A 1 148 ? 5.737 -10.329 -2.141 1.00 93.94 148 GLU A N 1
ATOM 1154 C CA . GLU A 1 148 ? 5.666 -11.453 -1.200 1.00 93.94 148 GLU A CA 1
ATOM 1155 C C . GLU A 1 148 ? 4.433 -11.455 -0.288 1.00 93.94 148 GLU A C 1
ATOM 1157 O O . GLU A 1 148 ? 4.214 -12.464 0.383 1.00 93.94 148 GLU A O 1
ATOM 1162 N N . VAL A 1 149 ? 3.642 -10.370 -0.231 1.00 91.06 149 VAL A N 1
ATOM 1163 C CA . VAL A 1 149 ? 2.565 -10.178 0.770 1.00 91.06 149 VAL A CA 1
ATOM 1164 C C . VAL A 1 149 ? 1.701 -11.433 0.925 1.00 91.06 149 VAL A C 1
ATOM 1166 O O . VAL A 1 149 ? 1.529 -11.942 2.033 1.00 91.06 149 VAL A O 1
ATOM 1169 N N . TYR A 1 150 ? 1.224 -11.991 -0.184 1.00 81.94 150 TYR A N 1
ATOM 1170 C CA . TYR A 1 150 ? 0.339 -13.154 -0.162 1.00 81.94 150 TYR A CA 1
ATOM 1171 C C . TYR A 1 150 ? 1.058 -14.486 0.085 1.00 81.94 150 TYR A C 1
ATOM 1173 O O . TYR A 1 150 ? 0.445 -15.422 0.586 1.00 81.94 150 TYR A O 1
ATOM 1181 N N . TYR A 1 151 ? 2.367 -14.583 -0.167 1.00 80.88 151 TYR A N 1
ATOM 1182 C CA . TYR A 1 151 ? 3.162 -15.758 0.213 1.00 80.88 151 TYR A CA 1
ATOM 1183 C C . TYR A 1 151 ? 3.513 -15.766 1.704 1.00 80.88 151 TYR A C 1
ATOM 1185 O O . TYR A 1 151 ? 3.601 -16.827 2.320 1.00 80.88 151 TYR A O 1
ATOM 1193 N N . ARG A 1 152 ? 3.714 -14.583 2.290 1.00 73.62 152 ARG A N 1
ATOM 1194 C CA . ARG A 1 152 ? 4.133 -14.407 3.685 1.00 73.62 152 ARG A CA 1
ATOM 1195 C C . ARG A 1 152 ? 2.989 -14.565 4.681 1.00 73.62 152 ARG A C 1
ATOM 1197 O O . ARG A 1 152 ? 3.218 -14.994 5.811 1.00 73.62 152 ARG A O 1
ATOM 1204 N N . HIS A 1 153 ? 1.777 -14.191 4.278 1.00 68.81 153 HIS A N 1
ATOM 1205 C CA . HIS A 1 153 ? 0.590 -14.249 5.130 1.00 68.81 153 HIS A CA 1
ATOM 1206 C C . HIS A 1 153 ? -0.233 -15.534 4.963 1.00 68.81 153 HIS A C 1
ATOM 1208 O O . HIS A 1 153 ? -1.190 -15.742 5.710 1.00 68.81 153 HIS A O 1
ATOM 1214 N N . LEU A 1 154 ? 0.179 -16.440 4.070 1.00 58.84 154 LEU A N 1
ATOM 1215 C CA . LEU A 1 154 ? -0.293 -17.822 4.068 1.00 58.84 154 LEU A CA 1
ATOM 1216 C C . LEU A 1 154 ? 0.079 -18.491 5.406 1.00 58.84 154 LEU A C 1
ATOM 1218 O O . LEU A 1 154 ? 1.252 -18.483 5.794 1.00 58.84 154 LEU A O 1
ATOM 1222 N N . PRO A 1 155 ? -0.875 -19.111 6.127 1.00 51.69 155 PRO A N 1
ATOM 1223 C CA . PRO A 1 155 ? -0.535 -19.952 7.262 1.00 51.69 155 PRO A CA 1
ATOM 1224 C C . PRO A 1 155 ? 0.424 -21.039 6.773 1.00 51.69 155 PRO A C 1
ATOM 1226 O O . PRO A 1 155 ? 0.084 -21.782 5.856 1.00 51.69 155 PRO A O 1
ATOM 1229 N N . LEU A 1 156 ? 1.600 -21.172 7.393 1.00 41.22 156 LEU A N 1
ATOM 1230 C CA . LEU A 1 156 ? 2.600 -22.194 7.032 1.00 41.22 156 LEU A CA 1
ATOM 1231 C C . LEU A 1 156 ? 2.029 -23.631 7.035 1.00 41.22 156 LEU A C 1
ATOM 1233 O O . LEU A 1 156 ? 2.601 -24.522 6.413 1.00 41.22 156 LEU A O 1
ATOM 1237 N N . TYR A 1 157 ? 0.879 -23.834 7.686 1.00 40.94 157 TYR A N 1
ATOM 1238 C CA . TYR A 1 157 ? 0.123 -25.085 7.763 1.00 40.94 157 TYR A CA 1
ATOM 1239 C C . TYR A 1 157 ? -0.847 -25.330 6.590 1.00 40.94 157 TYR A C 1
ATOM 1241 O O . TYR A 1 157 ? -1.337 -26.444 6.465 1.00 40.94 157 TYR A O 1
ATOM 1249 N N . LYS A 1 158 ? -1.102 -24.342 5.716 1.00 42.50 158 LYS A N 1
ATOM 1250 C CA . LYS A 1 158 ? -1.919 -24.470 4.487 1.00 42.50 158 LYS A CA 1
ATOM 1251 C C . LYS A 1 158 ? -1.074 -24.791 3.238 1.00 42.50 158 LYS A C 1
ATOM 1253 O O . LYS A 1 158 ? -1.357 -24.331 2.133 1.00 42.50 158 LYS A O 1
ATOM 1258 N N . ARG A 1 159 ? 0.022 -25.539 3.414 1.00 49.41 159 ARG A N 1
ATOM 1259 C CA . ARG A 1 159 ? 0.846 -26.097 2.318 1.00 49.41 159 ARG A CA 1
ATOM 1260 C C . ARG A 1 159 ? 0.282 -27.413 1.764 1.00 49.41 159 ARG A C 1
ATOM 1262 O O . ARG A 1 159 ? 0.987 -28.171 1.109 1.00 49.41 159 ARG A O 1
ATOM 1269 N N . ASP A 1 160 ? -0.976 -27.704 2.043 1.00 47.59 160 ASP A N 1
ATOM 1270 C CA . ASP A 1 160 ? -1.775 -28.717 1.376 1.00 47.59 160 ASP A CA 1
ATOM 1271 C C . ASP A 1 160 ? -2.427 -28.143 0.102 1.00 47.59 160 ASP A C 1
ATOM 1273 O O . ASP A 1 160 ? -2.456 -26.931 -0.123 1.00 47.59 160 ASP A O 1
ATOM 1277 N N . ASN A 1 161 ? -2.944 -29.020 -0.767 1.00 46.31 161 ASN A N 1
ATOM 1278 C CA . ASN A 1 161 ? -3.468 -28.701 -2.110 1.00 46.31 161 ASN A CA 1
ATOM 1279 C C . ASN A 1 161 ? -4.545 -27.587 -2.158 1.00 46.31 161 ASN A C 1
ATOM 1281 O O . ASN A 1 161 ? -4.943 -27.171 -3.245 1.00 46.31 161 ASN A O 1
ATOM 1285 N N . ALA A 1 162 ? -5.041 -27.105 -1.016 1.00 51.19 162 ALA A N 1
ATOM 1286 C CA . ALA A 1 162 ? -5.969 -25.983 -0.915 1.00 51.19 162 ALA A CA 1
ATOM 1287 C C . ALA A 1 162 ? -5.282 -24.607 -1.038 1.00 51.19 162 ALA A C 1
ATOM 1289 O O . ALA A 1 162 ? -5.828 -23.736 -1.711 1.00 51.19 162 ALA A O 1
ATOM 1290 N N . GLY A 1 163 ? -4.086 -24.412 -0.464 1.00 50.44 163 GLY A N 1
ATOM 1291 C CA . GLY A 1 163 ? -3.353 -23.138 -0.564 1.00 50.44 163 GLY A CA 1
ATOM 1292 C C . GLY A 1 163 ? -2.836 -22.856 -1.980 1.00 50.44 163 GLY A C 1
ATOM 1293 O O . GLY A 1 163 ? -2.851 -21.720 -2.447 1.00 50.44 163 GLY A O 1
ATOM 1294 N N . LEU A 1 164 ? -2.469 -23.911 -2.717 1.00 51.38 164 LEU A N 1
ATOM 1295 C CA . LEU A 1 164 ? -2.109 -23.828 -4.139 1.00 51.38 164 LEU A CA 1
ATOM 1296 C C . LEU A 1 164 ? -3.288 -23.386 -5.019 1.00 51.38 164 LEU A C 1
ATOM 1298 O O . LEU A 1 164 ? -3.090 -22.591 -5.932 1.00 51.38 164 LEU A O 1
ATOM 1302 N N . LYS A 1 165 ? -4.519 -23.811 -4.707 1.00 53.75 165 LYS A N 1
ATOM 1303 C CA . LYS A 1 165 ? -5.719 -23.374 -5.443 1.00 53.75 165 LYS A CA 1
ATOM 1304 C C . LYS A 1 165 ? -6.026 -21.886 -5.255 1.00 53.75 165 LYS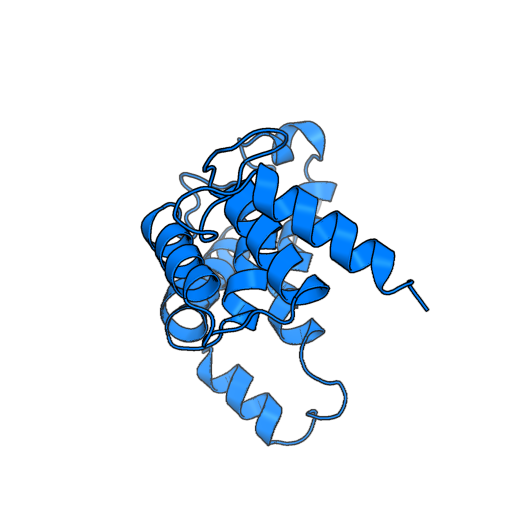 A C 1
ATOM 1306 O O . LYS A 1 165 ? -6.571 -21.269 -6.165 1.00 53.75 165 LYS A O 1
ATOM 1311 N N . GLU A 1 166 ? -5.693 -21.294 -4.107 1.00 54.78 166 GLU A N 1
ATOM 1312 C CA . GLU A 1 166 ? -5.807 -19.838 -3.913 1.00 54.78 166 GLU A CA 1
ATOM 1313 C C . GLU A 1 166 ? -4.771 -19.065 -4.739 1.00 54.78 166 GLU A C 1
ATOM 1315 O O . GLU A 1 166 ? -5.105 -18.030 -5.314 1.00 54.78 166 GLU A O 1
ATOM 1320 N N . LEU A 1 167 ? -3.553 -19.599 -4.888 1.00 53.62 167 LEU A N 1
ATOM 1321 C CA . LEU A 1 167 ? -2.534 -19.034 -5.781 1.00 53.62 167 LEU A CA 1
ATOM 1322 C C . LEU A 1 167 ? -2.920 -19.176 -7.264 1.00 53.62 167 LEU A C 1
ATOM 1324 O O . LEU A 1 167 ? -2.672 -18.268 -8.055 1.00 53.62 167 LEU A O 1
ATOM 1328 N N . GLU A 1 168 ? -3.564 -20.282 -7.643 1.00 52.72 168 GLU A N 1
ATOM 1329 C CA . GLU A 1 168 ? -4.075 -20.507 -9.003 1.00 52.72 168 GLU A CA 1
ATOM 1330 C C . GLU A 1 168 ? -5.247 -19.584 -9.363 1.00 52.72 168 GLU A C 1
ATOM 1332 O O . GLU A 1 168 ? -5.364 -19.197 -10.520 1.00 52.72 168 GLU A O 1
ATOM 1337 N N . ARG A 1 169 ? -6.071 -19.159 -8.394 1.00 50.47 169 ARG A N 1
ATOM 1338 C CA . ARG A 1 169 ? -7.123 -18.141 -8.611 1.00 50.47 169 ARG A CA 1
ATOM 1339 C C . ARG A 1 169 ? -6.575 -16.743 -8.905 1.00 50.47 169 ARG A C 1
ATOM 1341 O O . ARG A 1 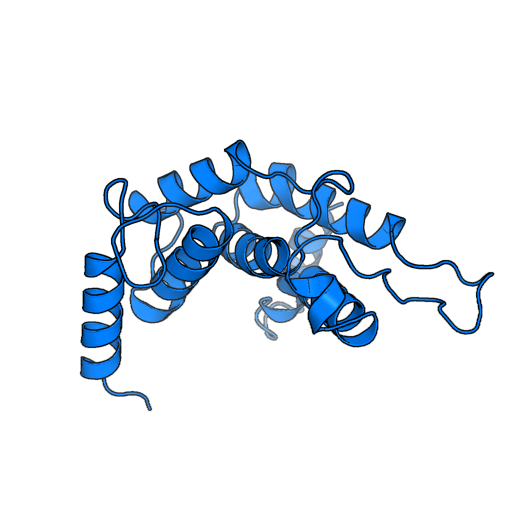169 ? -7.325 -15.896 -9.379 1.00 50.47 169 ARG A O 1
ATOM 1348 N N . ALA A 1 170 ? -5.308 -16.489 -8.579 1.00 48.91 170 ALA A N 1
ATOM 1349 C CA . ALA A 1 170 ? -4.642 -15.216 -8.834 1.00 48.91 170 ALA A CA 1
ATOM 1350 C C . ALA A 1 170 ? -3.930 -15.163 -10.203 1.00 48.91 170 ALA A C 1
ATOM 1352 O O . ALA A 1 170 ? -3.357 -14.121 -10.534 1.00 48.91 170 ALA A O 1
ATOM 1353 N N . ARG A 1 171 ? -3.916 -16.259 -10.975 1.00 40.84 171 ARG A N 1
ATOM 1354 C CA . ARG A 1 171 ? -3.450 -16.296 -12.372 1.00 40.84 171 ARG A CA 1
ATOM 1355 C C . ARG A 1 171 ? -4.572 -15.925 -13.330 1.00 40.84 171 ARG A C 1
ATOM 1357 O O . ARG A 1 171 ? -4.242 -15.208 -14.297 1.00 40.84 171 ARG A O 1
#

Foldseek 3Di:
DDDLVVLVVVVVQLVQADDPNQLAGDDRHHDHDLLRSLVSLVSCCVSVVDELPDPSLVSNLVCNLVPDAQDLVDDDLSSLLSNLLSQVRRDDCSNQPRHPLSLQVSLVVQADDVVVVVRHRWHAFHPPPQCVVPHRVSRRVSSVSSNCSLVVPPDPVPPPPVSVVVVVSSD

Radius of gyration: 17.04 Å; chains: 1; bounding box: 43×44×48 Å

Sequence (171 aa):
MVPKETFAKASKFLDSVQTGSGSQYGYNSPGATPTLTAVGLLCRYYANGWGPNNPGMAKGVGYLLNTWKPTPARMDMYYYYYATQVLHFFEGAEWHRDWNPAMRDMLVKLQVPADKPALSGSWDPDSSWFGPHCGRLGQTCMSLLTLEVYYRHLPLYKRDNAGLKELERAR

pLDDT: mean 90.03, std 14.67, range [40.84, 98.38]

Secondary structure (DSSP, 8-state):
---HHHHHHHHHHHHHHEETTTTEE-SSSS---HHHHHHHHHHHHHHH---TT-HHHHHHHHHHHHH--S-GGG--HHHHHHHHHHHHHH-HHIIIIIIHHHHHHHHHHHSPPTTSTTTTT--PPPSSSHHHHHHHHHHHHHHHHHHTHHHHSS-TT--SHHHHHHHHTT-

InterPro domains:
  IPR008930 Terpenoid cyclases/protein prenyltransferase alpha-alpha toroid [SSF48239] (5-155)